Protein AF-A0A1J4TVJ4-F1 (afdb_monomer_lite)

Foldseek 3Di:
DVVVVVVVVVVVVVVVVVVVVVVPDPPDDQLLVVLCVVQVVLVQEAQVCSPSDDPDDDPVGDHLLAVLAVDALVCVQCQLQQNDDDVNDGDPHHRDDDPVSSSSNSVVSNVSHPDPDDDDDDPDDPDDPPPPPDDDDDDYDDDDDD

Sequence (146 aa):
MKKVIYYIFAISIAVVTYGFQSNLLPGEEPAGKKIFLASKCMACHSVESAEIILKKKNSKIPDLSMVGTRHNADFITKWIHKEETIDGVKHMYSYKGSDEDLKVLVDWLMSLSEKKADESPKAGECSKSNVDSTLKTEVDSTINVK

Structure (mmCIF, N/CA/C/O backbone):
data_AF-A0A1J4TVJ4-F1
#
_entry.id   AF-A0A1J4TVJ4-F1
#
loop_
_atom_site.group_PDB
_atom_site.id
_atom_site.type_symbol
_atom_site.label_atom_id
_atom_site.label_alt_id
_atom_site.label_comp_id
_atom_site.label_asym_id
_atom_site.label_entity_id
_atom_site.label_seq_id
_atom_site.pdbx_PDB_ins_code
_atom_site.Cartn_x
_atom_site.Cartn_y
_atom_site.Cartn_z
_atom_site.occupancy
_atom_site.B_iso_or_equiv
_atom_site.auth_seq_id
_atom_site.auth_comp_id
_atom_site.auth_asym_id
_atom_site.auth_atom_id
_atom_site.pdbx_PDB_model_num
ATOM 1 N N . MET A 1 1 ? 49.439 1.188 -40.296 1.00 62.19 1 MET A N 1
ATOM 2 C CA . MET A 1 1 ? 49.275 0.710 -38.901 1.00 62.19 1 MET A CA 1
ATOM 3 C C . MET A 1 1 ? 48.499 1.687 -38.015 1.00 62.19 1 MET A C 1
ATOM 5 O O . MET A 1 1 ? 47.505 1.272 -37.443 1.00 62.19 1 MET A O 1
ATOM 9 N N . LYS A 1 2 ? 48.844 2.985 -37.962 1.00 67.56 2 LYS A N 1
ATOM 10 C CA . LYS A 1 2 ? 48.139 3.983 -37.118 1.00 67.56 2 LYS A CA 1
ATOM 11 C C . LYS A 1 2 ? 46.629 4.119 -37.398 1.00 67.56 2 LYS A C 1
ATOM 13 O O . LYS A 1 2 ? 45.845 4.206 -36.466 1.00 67.56 2 LYS A O 1
ATOM 18 N N . LYS A 1 3 ? 46.215 4.058 -38.672 1.00 66.38 3 LYS A N 1
ATOM 19 C CA . LYS A 1 3 ? 44.792 4.103 -39.064 1.00 66.38 3 LYS A CA 1
ATOM 20 C C . LYS A 1 3 ? 44.022 2.842 -38.648 1.00 66.38 3 LYS A C 1
ATOM 22 O O . LYS A 1 3 ? 42.896 2.944 -38.199 1.00 66.38 3 LYS A O 1
ATOM 27 N N . VAL A 1 4 ? 44.653 1.667 -38.721 1.00 79.38 4 VAL A N 1
ATOM 28 C CA . VAL A 1 4 ? 44.041 0.387 -38.312 1.00 79.38 4 VAL A CA 1
ATOM 29 C C . VAL A 1 4 ? 43.847 0.335 -36.796 1.00 79.38 4 VAL A C 1
ATOM 31 O O . VAL A 1 4 ? 42.781 -0.047 -36.334 1.00 79.38 4 VAL A O 1
ATOM 34 N N . ILE A 1 5 ? 44.832 0.814 -36.030 1.00 79.56 5 ILE A N 1
ATOM 35 C CA . ILE A 1 5 ? 44.717 0.959 -34.571 1.00 79.56 5 ILE A CA 1
ATOM 36 C C . ILE A 1 5 ? 43.592 1.943 -34.215 1.00 79.56 5 ILE A C 1
ATOM 38 O O . ILE A 1 5 ? 42.798 1.661 -33.323 1.00 79.56 5 ILE A O 1
ATOM 42 N N . TYR A 1 6 ? 43.468 3.052 -34.955 1.00 87.00 6 TYR A N 1
ATOM 43 C CA . TYR A 1 6 ? 42.369 4.005 -34.784 1.00 87.00 6 TYR A CA 1
ATOM 44 C C . TYR A 1 6 ? 40.992 3.370 -35.040 1.00 87.00 6 TYR A C 1
ATOM 46 O O . TYR A 1 6 ? 40.077 3.575 -34.248 1.00 87.00 6 TYR A O 1
ATOM 54 N N . TYR A 1 7 ? 40.846 2.546 -36.085 1.00 86.88 7 TYR A N 1
ATOM 55 C CA . TYR A 1 7 ? 39.584 1.852 -36.366 1.00 86.88 7 TYR A CA 1
ATOM 56 C C . TYR A 1 7 ? 39.235 0.798 -35.309 1.00 86.88 7 TYR A C 1
ATOM 58 O O . TYR A 1 7 ? 38.080 0.723 -34.901 1.00 86.88 7 TYR A O 1
ATOM 66 N N . ILE A 1 8 ? 40.212 0.031 -34.814 1.00 82.75 8 ILE A N 1
ATOM 67 C CA . ILE A 1 8 ? 39.984 -0.948 -33.736 1.00 82.75 8 ILE A CA 1
ATOM 68 C C . ILE A 1 8 ? 39.535 -0.232 -32.457 1.00 82.75 8 ILE A C 1
ATOM 70 O O . ILE A 1 8 ? 38.572 -0.657 -31.821 1.00 82.75 8 ILE A O 1
ATOM 74 N N . PHE A 1 9 ? 40.170 0.895 -32.124 1.00 81.56 9 PHE A N 1
ATOM 75 C CA . PHE A 1 9 ? 39.798 1.694 -30.959 1.00 81.56 9 PHE A CA 1
ATOM 76 C C . PHE A 1 9 ? 38.391 2.302 -31.103 1.00 81.56 9 PHE A C 1
ATOM 78 O O . PHE A 1 9 ? 37.579 2.216 -30.182 1.00 81.56 9 PHE A O 1
ATOM 85 N N . ALA A 1 10 ? 38.050 2.827 -32.283 1.00 79.62 10 ALA A N 1
ATOM 86 C CA . ALA A 1 10 ? 36.719 3.367 -32.568 1.00 79.62 10 ALA A CA 1
ATOM 87 C C . ALA A 1 10 ? 35.613 2.297 -32.485 1.00 79.62 10 ALA A C 1
ATOM 89 O O . ALA A 1 10 ? 34.550 2.556 -31.921 1.00 79.62 10 ALA A O 1
ATOM 90 N N . ILE A 1 11 ? 35.872 1.083 -32.982 1.00 83.00 11 ILE A N 1
ATOM 91 C CA . ILE A 1 11 ? 34.927 -0.041 -32.901 1.00 83.00 11 ILE A CA 1
ATOM 92 C C . ILE A 1 11 ? 34.768 -0.505 -31.451 1.00 83.00 11 ILE A C 1
ATOM 94 O O . ILE A 1 11 ? 33.643 -0.729 -31.011 1.00 83.00 11 ILE A O 1
ATOM 98 N N . SER A 1 12 ? 35.854 -0.583 -30.674 1.00 79.12 12 SER A N 1
ATOM 99 C CA . SER A 1 12 ? 35.754 -0.928 -29.251 1.00 79.12 12 SER A CA 1
ATOM 100 C C . SER A 1 12 ? 34.956 0.102 -28.452 1.00 79.12 12 SER A C 1
ATOM 102 O O . SER A 1 12 ? 34.134 -0.286 -27.628 1.00 79.12 12 SER A O 1
ATOM 104 N N . ILE A 1 13 ? 35.117 1.399 -28.737 1.00 81.12 13 ILE A N 1
ATOM 105 C CA . ILE A 1 13 ? 34.320 2.454 -28.097 1.00 81.12 13 ILE A CA 1
ATOM 106 C C . ILE A 1 13 ? 32.845 2.296 -28.457 1.00 81.12 13 ILE A C 1
ATOM 108 O O . ILE A 1 13 ? 32.009 2.357 -27.564 1.00 81.12 13 ILE A O 1
ATOM 112 N N . ALA A 1 14 ? 32.523 2.043 -29.728 1.00 76.75 14 ALA A N 1
ATOM 113 C CA . ALA A 1 14 ? 31.145 1.820 -30.150 1.00 76.75 14 ALA A CA 1
ATOM 114 C C . ALA A 1 14 ? 30.525 0.605 -29.438 1.00 76.75 14 ALA A C 1
ATOM 116 O O . ALA A 1 14 ? 29.436 0.703 -28.886 1.00 76.75 14 ALA A O 1
ATOM 117 N N . VAL A 1 15 ? 31.222 -0.531 -29.373 1.00 77.31 15 VAL A N 1
ATOM 118 C CA . VAL A 1 15 ? 30.708 -1.731 -28.688 1.00 77.31 15 VAL A CA 1
ATOM 119 C C . VAL A 1 15 ? 30.503 -1.481 -27.189 1.00 77.31 15 VAL A C 1
ATOM 121 O O . VAL A 1 15 ? 29.496 -1.915 -26.634 1.00 77.31 15 VAL A O 1
ATOM 124 N N . VAL A 1 16 ? 31.402 -0.735 -26.539 1.00 75.31 16 VAL A N 1
ATOM 125 C CA . VAL A 1 16 ? 31.261 -0.364 -25.122 1.00 75.31 16 VAL A CA 1
ATOM 126 C C . VAL A 1 16 ? 30.084 0.594 -24.906 1.00 75.31 16 VAL A C 1
ATOM 128 O O . VAL A 1 16 ? 29.317 0.396 -23.966 1.00 75.31 16 VAL A O 1
ATOM 131 N N . THR A 1 17 ? 29.878 1.594 -25.769 1.00 65.38 17 THR A N 1
ATOM 132 C CA . THR A 1 17 ? 28.753 2.535 -25.626 1.00 65.38 17 THR A CA 1
ATOM 133 C C . THR A 1 17 ? 27.400 1.890 -25.929 1.00 65.38 17 THR A C 1
ATOM 135 O O . THR A 1 17 ? 26.430 2.198 -25.237 1.00 65.38 17 THR A O 1
ATOM 138 N N . TYR A 1 18 ? 27.325 0.970 -26.897 1.00 67.88 18 TYR A N 1
ATOM 139 C CA . TYR A 1 18 ? 26.105 0.209 -27.192 1.00 67.88 18 TYR A CA 1
ATOM 140 C C . TYR A 1 18 ? 25.801 -0.850 -26.119 1.00 67.88 18 TYR A C 1
ATOM 142 O O . TYR A 1 18 ? 24.649 -0.992 -25.717 1.00 67.88 18 TYR A O 1
ATOM 150 N N . GLY A 1 19 ? 26.812 -1.549 -25.589 1.00 61.47 19 GLY A N 1
ATOM 151 C CA . GLY A 1 19 ? 26.633 -2.531 -24.508 1.00 61.47 19 GLY A CA 1
ATOM 152 C C . GLY A 1 19 ? 26.270 -1.919 -23.147 1.00 61.47 1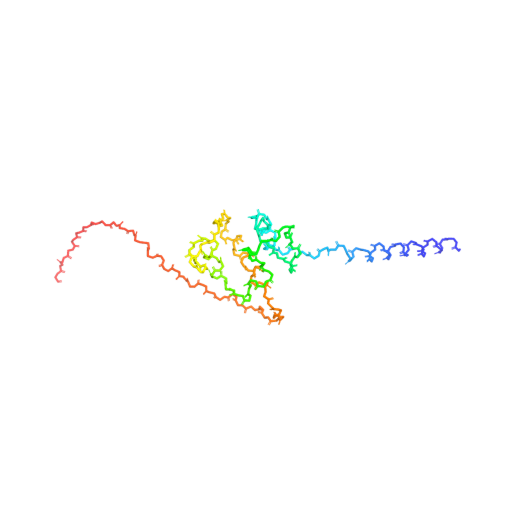9 GLY A C 1
ATOM 153 O O . GLY A 1 19 ? 25.713 -2.596 -22.284 1.00 61.47 19 GLY A O 1
ATOM 154 N N . PHE A 1 20 ? 26.549 -0.628 -22.943 1.00 63.62 20 PHE A N 1
ATOM 155 C CA . PHE A 1 20 ? 26.217 0.082 -21.705 1.00 63.62 20 PHE A CA 1
ATOM 156 C C . PHE A 1 20 ? 24.741 0.521 -21.631 1.00 63.62 20 PHE A C 1
ATOM 158 O O . PHE A 1 20 ? 24.195 0.662 -20.539 1.00 63.62 20 PHE A O 1
ATOM 165 N N . GLN A 1 21 ? 24.059 0.687 -22.769 1.00 59.00 21 GLN A N 1
ATOM 166 C CA . GLN A 1 21 ? 22.670 1.173 -22.807 1.00 59.00 21 GLN A CA 1
ATOM 167 C C . GLN A 1 21 ? 21.652 0.142 -22.298 1.00 59.00 21 GLN A C 1
ATOM 169 O O . GLN A 1 21 ? 20.644 0.519 -21.706 1.00 59.00 21 GLN A O 1
ATOM 174 N N . SER A 1 22 ? 21.920 -1.159 -22.451 1.00 58.53 22 SER A N 1
ATOM 175 C CA . SER A 1 22 ? 20.985 -2.226 -22.061 1.00 58.53 22 SER A CA 1
ATOM 176 C C . SER A 1 22 ? 20.901 -2.489 -20.552 1.00 58.53 22 SER A C 1
ATOM 178 O O . SER A 1 22 ? 20.080 -3.295 -20.129 1.00 58.53 22 SER A O 1
ATOM 180 N N . ASN A 1 23 ? 21.728 -1.828 -19.734 1.00 57.12 23 ASN A N 1
ATOM 181 C CA . ASN A 1 23 ? 21.747 -1.992 -18.274 1.00 57.12 23 ASN A CA 1
ATOM 182 C C . ASN A 1 23 ? 21.127 -0.800 -17.518 1.00 57.12 23 ASN A C 1
ATOM 184 O O . ASN A 1 23 ? 21.137 -0.787 -16.290 1.00 57.12 23 ASN A O 1
ATOM 188 N N . LEU A 1 24 ? 20.600 0.205 -18.231 1.00 58.19 24 LEU A N 1
A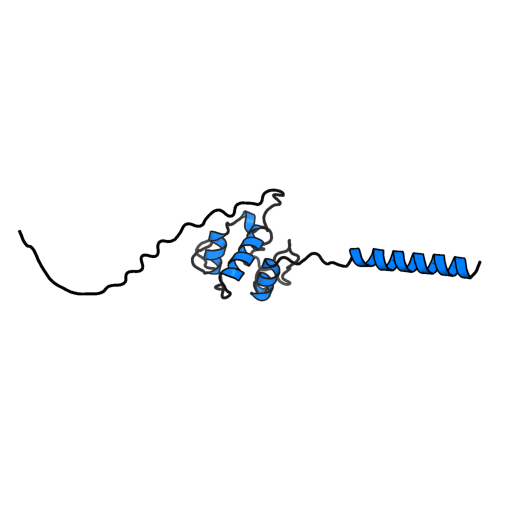TOM 189 C CA . LEU A 1 24 ? 20.137 1.472 -17.651 1.00 58.19 24 LEU A CA 1
ATOM 190 C C . LEU A 1 24 ? 18.610 1.635 -17.603 1.00 58.19 24 LEU A C 1
ATOM 192 O O . LEU A 1 24 ? 18.122 2.756 -17.474 1.00 58.19 24 LEU A O 1
ATOM 196 N N . LEU A 1 25 ? 17.847 0.547 -17.709 1.00 57.59 25 LEU A N 1
ATOM 197 C CA . LEU A 1 25 ? 16.410 0.587 -17.451 1.00 57.59 25 LEU A CA 1
ATOM 198 C C . LEU A 1 25 ? 16.170 0.077 -16.026 1.00 57.59 25 LEU A C 1
ATOM 200 O O . LEU A 1 25 ? 16.115 -1.140 -15.832 1.00 57.59 25 LEU A O 1
ATOM 204 N N . PRO A 1 26 ? 16.071 0.962 -15.010 1.00 59.91 26 PRO A N 1
ATOM 205 C CA . PRO A 1 26 ? 15.495 0.549 -13.739 1.00 59.91 26 PRO A CA 1
ATOM 206 C C . PRO A 1 26 ? 14.125 -0.056 -14.052 1.00 59.91 26 PRO A C 1
ATOM 208 O O . PRO A 1 26 ? 13.333 0.560 -14.766 1.00 59.91 26 PRO A O 1
ATOM 211 N N . GLY A 1 27 ? 13.886 -1.289 -13.596 1.00 64.56 27 GLY A N 1
ATOM 212 C CA . GLY A 1 27 ? 12.603 -1.957 -13.801 1.00 64.56 27 GLY A CA 1
ATOM 213 C C . GLY A 1 27 ? 11.471 -1.018 -13.392 1.00 64.56 27 GLY A C 1
ATOM 214 O O . GLY A 1 27 ? 11.581 -0.343 -12.366 1.00 64.56 27 GLY A O 1
ATOM 215 N N . GLU A 1 28 ? 10.430 -0.912 -14.221 1.00 72.56 28 GLU A N 1
ATOM 216 C CA . GLU A 1 28 ? 9.329 0.004 -13.936 1.00 72.56 28 GLU A CA 1
ATOM 217 C C . GLU A 1 28 ? 8.765 -0.262 -12.538 1.00 72.56 28 GLU A C 1
ATOM 219 O O . GLU A 1 28 ? 8.341 -1.371 -12.212 1.00 72.56 28 GLU A O 1
ATOM 224 N N . GLU A 1 29 ? 8.770 0.772 -11.695 1.00 83.44 29 GLU A N 1
ATOM 225 C CA . GLU A 1 29 ? 8.199 0.674 -10.360 1.00 83.44 29 GLU A CA 1
ATOM 226 C C . GLU A 1 29 ? 6.679 0.425 -10.463 1.00 83.44 29 GLU A C 1
ATOM 228 O O . GLU A 1 29 ? 6.002 1.182 -11.176 1.00 83.44 29 GLU A O 1
ATOM 233 N N . PRO A 1 30 ? 6.122 -0.575 -9.744 1.00 90.88 30 PRO A N 1
ATOM 234 C CA . PRO A 1 30 ? 4.704 -0.913 -9.818 1.00 90.88 30 PRO A CA 1
ATOM 235 C C . PRO A 1 30 ? 3.804 0.301 -9.575 1.00 90.88 30 PRO A C 1
ATOM 237 O O . PRO A 1 30 ? 3.994 1.040 -8.608 1.00 90.88 30 PRO A O 1
ATOM 240 N N . ALA A 1 31 ? 2.781 0.491 -10.411 1.00 93.19 31 ALA A N 1
ATOM 241 C CA . ALA A 1 31 ? 1.866 1.630 -10.296 1.00 93.19 31 ALA A CA 1
ATOM 242 C C . ALA A 1 31 ? 1.217 1.731 -8.900 1.00 93.19 31 ALA A C 1
ATOM 244 O O . ALA A 1 31 ? 1.173 2.813 -8.316 1.00 93.19 31 ALA A O 1
ATOM 245 N N . GLY A 1 32 ? 0.810 0.602 -8.311 1.00 94.06 32 GLY A N 1
ATOM 246 C CA . GLY A 1 32 ? 0.237 0.586 -6.962 1.00 94.06 32 GLY A CA 1
ATOM 247 C C . GLY A 1 32 ? 1.224 1.001 -5.865 1.00 94.06 32 GLY A C 1
ATOM 248 O O . GLY A 1 32 ? 0.817 1.663 -4.910 1.00 94.06 32 GLY A O 1
ATOM 249 N N . LYS A 1 33 ? 2.530 0.734 -6.033 1.00 94.69 33 LYS A N 1
ATOM 250 C CA . LYS A 1 33 ? 3.571 1.237 -5.120 1.00 94.69 33 LYS A CA 1
ATOM 251 C C . LYS A 1 33 ? 3.632 2.765 -5.156 1.00 94.69 33 LYS A C 1
ATOM 253 O O . LYS A 1 33 ? 3.651 3.405 -4.106 1.00 94.69 33 LYS A O 1
ATOM 258 N N . LYS A 1 34 ? 3.566 3.367 -6.348 1.00 94.81 34 LYS A N 1
ATOM 259 C CA . LYS A 1 34 ? 3.536 4.832 -6.505 1.00 94.81 34 LYS A CA 1
ATOM 260 C C . LYS A 1 34 ? 2.319 5.444 -5.807 1.00 94.81 34 LYS A C 1
ATOM 262 O O . LYS A 1 34 ? 2.463 6.424 -5.077 1.00 94.81 34 LYS A O 1
ATOM 267 N N . ILE A 1 35 ? 1.141 4.833 -5.960 1.00 96.00 35 ILE A N 1
ATOM 268 C CA . ILE A 1 35 ? -0.098 5.281 -5.303 1.00 96.00 35 ILE A CA 1
ATOM 269 C C . ILE A 1 35 ? 0.003 5.144 -3.780 1.00 96.00 35 ILE A C 1
ATOM 271 O O . ILE A 1 35 ? -0.416 6.053 -3.062 1.00 96.00 35 ILE A O 1
ATOM 275 N N . PHE A 1 36 ? 0.603 4.066 -3.267 1.00 95.44 36 PHE A N 1
ATOM 276 C CA . PHE A 1 36 ? 0.836 3.868 -1.832 1.00 95.44 36 PHE A CA 1
ATOM 277 C C . PHE A 1 36 ? 1.682 4.998 -1.224 1.00 95.44 36 PHE A C 1
ATOM 279 O O . PHE A 1 36 ? 1.373 5.517 -0.145 1.00 95.44 36 PHE A O 1
ATOM 286 N N . LEU A 1 37 ? 2.738 5.410 -1.932 1.00 93.88 37 LEU A N 1
ATOM 287 C CA . LEU A 1 37 ? 3.605 6.517 -1.526 1.00 93.88 37 LEU A CA 1
ATOM 288 C C . LEU A 1 37 ? 2.874 7.865 -1.623 1.00 93.88 37 LEU A C 1
ATOM 290 O O . LEU A 1 37 ? 2.880 8.636 -0.660 1.00 93.88 37 LEU A O 1
ATOM 294 N N . ALA A 1 38 ? 2.185 8.124 -2.738 1.00 94.56 38 ALA A N 1
ATOM 295 C CA . ALA A 1 38 ? 1.423 9.356 -2.961 1.00 94.56 38 ALA A CA 1
ATOM 296 C C . ALA A 1 38 ? 0.279 9.534 -1.946 1.00 94.56 38 ALA A C 1
ATOM 298 O O . ALA A 1 38 ? 0.060 10.631 -1.428 1.00 94.56 38 ALA A O 1
ATOM 299 N N . SER A 1 39 ? -0.385 8.435 -1.583 1.00 94.00 39 SER A N 1
ATOM 300 C CA . SER A 1 39 ? -1.463 8.384 -0.585 1.00 94.00 39 SER A CA 1
ATOM 301 C C . SER A 1 39 ? -0.952 8.429 0.860 1.00 94.00 39 SER A C 1
ATOM 303 O O . SER A 1 39 ? -1.744 8.352 1.799 1.00 94.00 39 SER A O 1
ATOM 305 N N . LYS A 1 40 ? 0.368 8.567 1.064 1.00 93.06 40 LYS A N 1
ATOM 306 C CA . LYS A 1 40 ? 1.035 8.649 2.374 1.00 93.06 40 LYS A CA 1
ATOM 307 C C . LYS A 1 40 ? 0.804 7.426 3.267 1.00 93.06 40 LYS A C 1
ATOM 309 O O . LYS A 1 40 ? 0.942 7.523 4.487 1.00 93.06 40 LYS A O 1
ATOM 314 N N . CYS A 1 41 ? 0.528 6.258 2.692 1.00 93.44 41 CYS A N 1
ATOM 315 C CA . CYS A 1 41 ? 0.357 5.017 3.452 1.00 93.44 41 CYS A CA 1
ATOM 316 C C . CYS A 1 41 ? 1.643 4.648 4.222 1.00 93.44 41 CYS A C 1
ATOM 318 O O . CYS A 1 41 ? 1.580 4.167 5.357 1.00 93.44 41 CYS A O 1
ATOM 320 N N . MET A 1 42 ? 2.809 4.999 3.660 1.00 92.56 42 MET A N 1
ATOM 321 C CA . MET A 1 42 ? 4.128 4.837 4.292 1.00 92.56 42 MET A CA 1
ATOM 322 C C . MET A 1 42 ? 4.329 5.655 5.579 1.00 92.56 42 MET A C 1
ATOM 324 O O . MET A 1 42 ? 5.320 5.465 6.279 1.00 92.56 42 MET A O 1
ATOM 328 N N . ALA A 1 43 ? 3.430 6.592 5.903 1.00 90.69 43 ALA A N 1
ATOM 329 C CA . ALA A 1 43 ? 3.507 7.339 7.158 1.00 90.69 43 ALA A CA 1
ATOM 330 C C . ALA A 1 43 ? 3.233 6.445 8.380 1.00 90.69 43 ALA A C 1
ATOM 332 O O . ALA A 1 43 ? 3.621 6.786 9.497 1.00 90.69 43 ALA A O 1
ATOM 333 N N . CYS A 1 44 ? 2.549 5.318 8.173 1.00 92.56 44 CYS A N 1
ATOM 334 C CA . CYS A 1 44 ? 2.176 4.379 9.226 1.00 92.56 44 CYS A CA 1
ATOM 335 C C . CYS A 1 44 ? 2.602 2.943 8.899 1.00 92.56 44 CYS A C 1
ATOM 337 O O . CYS A 1 44 ? 3.071 2.250 9.796 1.00 92.56 44 CYS A O 1
ATOM 339 N N . HIS A 1 45 ? 2.487 2.501 7.645 1.00 93.56 45 HIS A N 1
ATOM 340 C CA . HIS A 1 45 ? 2.746 1.113 7.257 1.00 93.56 45 HIS A CA 1
ATOM 341 C C . HIS A 1 45 ? 4.079 0.934 6.538 1.00 93.56 45 HIS A C 1
ATOM 343 O O . HIS A 1 45 ? 4.404 1.696 5.628 1.00 93.56 45 HIS A O 1
ATOM 349 N N . SER A 1 46 ? 4.818 -0.113 6.904 1.00 94.00 46 SER A N 1
ATOM 350 C CA . SER A 1 46 ? 5.961 -0.591 6.126 1.00 94.00 46 SER A CA 1
ATOM 351 C C . SER A 1 46 ? 5.521 -1.649 5.116 1.00 94.00 46 SER A C 1
ATOM 353 O O . SER A 1 46 ? 4.496 -2.315 5.284 1.00 94.00 46 SER A O 1
ATOM 355 N N . VAL A 1 47 ? 6.314 -1.766 4.057 1.00 94.00 47 VAL A N 1
ATOM 356 C CA . VAL A 1 47 ? 6.279 -2.841 3.070 1.00 94.00 47 VAL A CA 1
ATOM 357 C C . VAL A 1 47 ? 7.730 -3.230 2.812 1.00 94.00 47 VAL A C 1
ATOM 359 O O . VAL A 1 47 ? 8.338 -2.809 1.828 1.00 94.00 47 VAL A O 1
ATOM 362 N N . GLU A 1 48 ? 8.323 -3.976 3.740 1.00 91.69 48 GLU A N 1
ATOM 363 C CA . GLU A 1 48 ? 9.726 -4.408 3.655 1.00 91.69 48 GLU A CA 1
ATOM 364 C C . GLU A 1 48 ? 10.031 -5.173 2.356 1.00 91.69 48 GLU A C 1
ATOM 366 O O . GLU A 1 48 ? 11.065 -4.927 1.740 1.00 91.69 48 GLU A O 1
ATOM 371 N N . SER A 1 49 ? 9.098 -6.004 1.873 1.00 89.56 49 SER A N 1
ATOM 372 C CA . SER A 1 49 ? 9.212 -6.702 0.573 1.00 89.56 49 SER A CA 1
ATOM 373 C C . SER A 1 49 ? 9.329 -5.771 -0.641 1.00 89.56 49 SER A C 1
ATOM 375 O O . SER A 1 49 ? 9.845 -6.180 -1.677 1.00 89.56 49 SER A O 1
ATOM 377 N N . ALA A 1 50 ? 8.867 -4.526 -0.516 1.00 90.06 50 ALA A N 1
ATOM 378 C CA . ALA A 1 50 ? 8.950 -3.493 -1.544 1.00 90.06 50 ALA A CA 1
ATOM 379 C C . ALA A 1 50 ? 9.931 -2.371 -1.163 1.00 90.06 50 ALA A C 1
ATOM 381 O O . ALA A 1 50 ? 9.865 -1.280 -1.741 1.00 90.06 50 ALA A O 1
ATOM 382 N N . GLU A 1 51 ? 10.808 -2.630 -0.188 1.00 90.00 51 GLU A N 1
ATOM 383 C CA . GLU A 1 51 ? 11.836 -1.713 0.322 1.00 90.00 51 GLU A CA 1
ATOM 384 C C . GLU A 1 51 ? 11.273 -0.429 0.965 1.00 90.00 51 GLU A C 1
ATOM 386 O O . GLU A 1 51 ? 11.963 0.582 1.095 1.00 90.00 51 GLU A O 1
ATOM 391 N N . ILE A 1 52 ? 10.013 -0.454 1.412 1.00 90.19 52 ILE A N 1
ATOM 392 C CA . ILE A 1 52 ? 9.383 0.654 2.139 1.00 90.19 52 ILE A CA 1
ATOM 393 C C . ILE A 1 52 ? 9.511 0.384 3.636 1.00 90.19 52 ILE A C 1
ATOM 395 O O . ILE A 1 52 ? 8.735 -0.374 4.215 1.00 90.19 52 ILE A O 1
ATOM 399 N N . ILE A 1 53 ? 10.482 1.022 4.287 1.00 89.00 53 ILE A N 1
ATOM 400 C CA . ILE A 1 53 ? 10.786 0.781 5.703 1.00 89.00 53 ILE A CA 1
ATOM 401 C C . ILE A 1 53 ? 10.471 2.021 6.541 1.00 89.00 53 ILE A C 1
ATOM 403 O O . ILE A 1 53 ? 10.945 3.124 6.261 1.00 89.00 53 ILE A O 1
ATOM 407 N N . LEU A 1 54 ? 9.712 1.840 7.626 1.00 86.50 54 LEU A N 1
ATOM 408 C CA . LEU A 1 54 ? 9.534 2.884 8.634 1.00 86.50 54 LEU A CA 1
ATOM 409 C C . LEU A 1 54 ? 10.754 2.962 9.550 1.00 86.50 54 LEU A C 1
ATOM 411 O O . LEU A 1 54 ? 11.170 1.968 10.141 1.00 86.50 54 LEU A O 1
ATOM 415 N N . LYS A 1 55 ? 11.252 4.184 9.773 1.00 78.19 55 LYS A N 1
ATOM 416 C CA . LYS A 1 55 ? 12.338 4.449 10.737 1.00 78.19 55 LYS A CA 1
ATOM 417 C C . LYS A 1 55 ? 11.968 4.061 12.171 1.00 78.19 55 LYS A C 1
ATOM 419 O O . LYS A 1 55 ? 12.837 3.687 12.949 1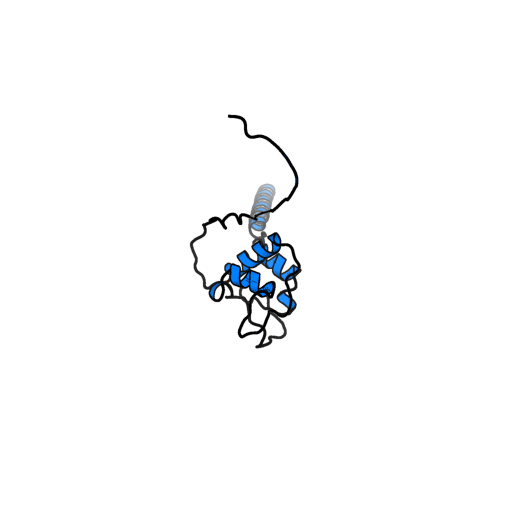.00 78.19 55 LYS A O 1
ATOM 424 N N . LYS A 1 56 ? 10.685 4.171 12.530 1.00 79.31 56 LYS A N 1
ATOM 425 C CA . LYS A 1 56 ? 10.163 3.806 13.849 1.00 79.31 56 LYS A CA 1
ATOM 426 C C . LYS A 1 56 ? 9.039 2.794 13.679 1.00 79.31 56 LYS A C 1
ATOM 428 O O . LYS A 1 56 ? 7.919 3.165 13.340 1.00 79.31 56 LYS A O 1
ATOM 433 N N . LYS A 1 57 ? 9.351 1.523 13.925 1.00 74.75 57 LYS A N 1
ATOM 434 C CA . LYS A 1 57 ? 8.351 0.454 13.960 1.00 74.75 57 LYS A CA 1
ATOM 435 C C . LYS A 1 57 ? 7.430 0.654 15.163 1.00 74.75 57 LYS A C 1
ATOM 437 O O . LYS A 1 57 ? 7.881 1.019 16.250 1.00 74.75 57 LYS A O 1
ATOM 442 N N . ASN A 1 58 ? 6.139 0.424 14.965 1.00 78.12 58 ASN A N 1
ATOM 443 C CA . ASN A 1 58 ? 5.141 0.422 16.024 1.00 78.12 58 ASN A CA 1
ATOM 444 C C . ASN A 1 58 ? 4.441 -0.932 15.992 1.00 78.12 58 ASN A C 1
ATOM 446 O O . ASN A 1 58 ? 3.832 -1.259 14.983 1.00 78.12 58 ASN A O 1
ATOM 450 N N . SER A 1 59 ? 4.489 -1.696 17.085 1.00 79.44 59 SER A N 1
ATOM 451 C CA . SER A 1 59 ? 3.880 -3.032 17.144 1.00 79.44 59 SER A CA 1
ATOM 452 C C . SER A 1 59 ? 2.367 -3.034 16.892 1.00 79.44 59 SER A C 1
ATOM 454 O O . SER A 1 59 ? 1.816 -4.077 16.564 1.00 79.44 59 SER A O 1
ATOM 456 N N . LYS A 1 60 ? 1.687 -1.885 17.033 1.00 83.12 60 LYS A N 1
ATOM 457 C CA . LYS A 1 60 ? 0.261 -1.741 16.698 1.00 83.12 60 LYS A CA 1
ATOM 458 C C . LYS A 1 60 ? -0.009 -1.514 15.209 1.00 83.12 60 LYS A C 1
ATOM 460 O O . LYS A 1 60 ? -1.161 -1.620 14.804 1.00 83.12 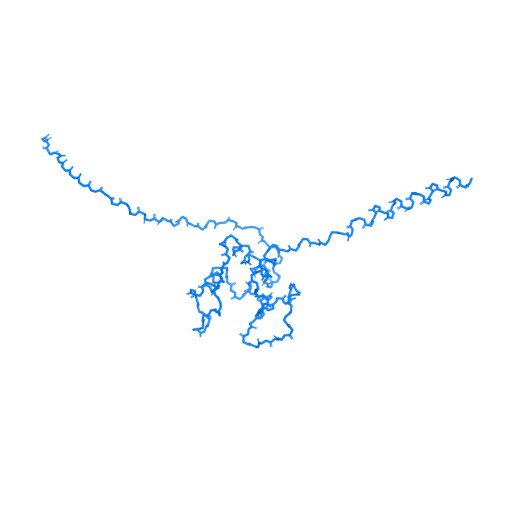60 LYS A O 1
ATOM 465 N N . ILE A 1 61 ? 1.003 -1.158 14.415 1.00 86.88 61 ILE A N 1
ATOM 466 C CA . ILE A 1 61 ? 0.843 -0.903 12.983 1.00 86.88 61 ILE A CA 1
ATOM 467 C C . ILE A 1 61 ? 1.511 -2.046 12.210 1.00 86.88 61 ILE A C 1
ATOM 469 O O . ILE A 1 61 ? 2.735 -2.172 12.258 1.00 86.88 61 ILE A O 1
ATOM 473 N N . PRO A 1 62 ? 0.734 -2.902 11.528 1.00 89.31 62 PRO A N 1
ATOM 474 C CA . PRO A 1 62 ? 1.277 -4.084 10.876 1.00 89.31 62 PRO A CA 1
ATOM 475 C C . PRO A 1 62 ? 2.084 -3.734 9.621 1.00 89.31 62 PRO A C 1
ATOM 477 O O . PRO A 1 62 ? 1.757 -2.793 8.891 1.00 89.31 62 PRO A O 1
ATOM 480 N N . ASP A 1 63 ? 3.095 -4.556 9.342 1.00 92.12 63 ASP A N 1
ATOM 481 C CA . ASP A 1 63 ? 3.795 -4.576 8.058 1.00 92.12 63 ASP A CA 1
ATOM 482 C C . ASP A 1 63 ? 2.928 -5.250 6.982 1.00 92.12 63 ASP A C 1
ATOM 484 O O . ASP A 1 63 ? 2.304 -6.290 7.225 1.00 92.12 63 ASP A O 1
ATOM 488 N N . LEU A 1 64 ? 2.881 -4.662 5.788 1.00 94.12 64 LEU A N 1
ATOM 489 C CA . LEU A 1 64 ? 1.993 -5.095 4.706 1.00 94.12 64 LEU A CA 1
ATOM 490 C C . LEU A 1 64 ? 2.681 -5.978 3.657 1.00 94.12 64 LEU A C 1
ATOM 492 O O . LEU A 1 64 ? 2.043 -6.323 2.668 1.00 94.12 64 LEU A O 1
ATOM 496 N N . SER A 1 65 ? 3.922 -6.424 3.875 1.00 92.38 65 SER A N 1
ATOM 497 C CA . SER A 1 65 ? 4.668 -7.253 2.906 1.00 92.38 65 SER A CA 1
ATOM 498 C C . SER A 1 65 ? 4.007 -8.583 2.545 1.00 92.38 65 SER A C 1
ATOM 500 O O . SER A 1 65 ? 4.409 -9.219 1.580 1.00 92.38 65 SER A O 1
ATOM 502 N N . MET A 1 66 ? 3.039 -9.028 3.345 1.00 91.12 66 MET A N 1
ATOM 503 C CA . MET A 1 66 ? 2.311 -10.286 3.153 1.00 91.12 66 MET A CA 1
ATOM 504 C C . MET A 1 66 ? 0.798 -10.084 3.309 1.00 91.12 66 MET A C 1
ATOM 506 O O . MET A 1 66 ? 0.081 -10.988 3.746 1.00 91.12 66 MET A O 1
ATOM 510 N N . VAL A 1 67 ? 0.301 -8.867 3.063 1.00 93.44 67 VAL A N 1
ATOM 511 C CA . VAL A 1 67 ? -1.115 -8.545 3.290 1.00 93.44 67 VAL A CA 1
ATOM 512 C C . VAL A 1 67 ? -2.037 -9.363 2.384 1.00 93.44 67 VAL A C 1
ATOM 514 O O . VAL A 1 67 ? -3.082 -9.804 2.861 1.00 93.44 67 VAL A O 1
ATOM 517 N N . GLY A 1 68 ? -1.611 -9.666 1.153 1.00 91.56 68 GLY A N 1
ATOM 518 C CA . GLY A 1 68 ? -2.368 -10.489 0.207 1.00 91.56 68 GLY A CA 1
ATOM 519 C C . GLY A 1 68 ? -2.536 -11.950 0.642 1.00 91.56 68 GLY A C 1
ATOM 520 O O . GLY A 1 68 ? -3.458 -12.619 0.191 1.00 91.56 68 GLY A O 1
ATOM 521 N N . THR A 1 69 ? -1.697 -12.451 1.559 1.00 91.06 69 THR A N 1
ATOM 522 C CA . THR A 1 69 ? -1.882 -13.786 2.164 1.00 91.06 69 THR A CA 1
ATOM 523 C C . THR A 1 69 ? -2.924 -13.771 3.286 1.00 91.06 69 THR A C 1
ATOM 525 O O . THR A 1 69 ? -3.543 -14.791 3.573 1.00 91.06 69 THR A O 1
ATOM 528 N N . ARG A 1 70 ? -3.093 -12.631 3.970 1.00 90.19 70 ARG A N 1
ATOM 529 C CA . ARG A 1 70 ? -3.905 -12.524 5.197 1.00 90.19 70 ARG A CA 1
ATOM 530 C C . ARG A 1 70 ? -5.322 -12.031 4.940 1.00 90.19 70 ARG A C 1
ATOM 532 O O . ARG A 1 70 ? -6.227 -12.358 5.702 1.00 90.19 70 ARG A O 1
ATOM 539 N N . HIS A 1 71 ? -5.506 -11.234 3.894 1.00 93.44 71 HIS A N 1
ATOM 540 C CA . HIS A 1 71 ? -6.775 -10.609 3.553 1.00 93.44 71 HIS A CA 1
ATOM 541 C C . HIS A 1 71 ? -7.012 -10.657 2.042 1.00 93.44 71 HIS A C 1
ATOM 543 O O . HIS A 1 71 ? -6.073 -10.781 1.264 1.00 93.44 71 HIS A O 1
ATOM 549 N N . ASN A 1 72 ? -8.277 -10.541 1.635 1.00 93.75 72 ASN A N 1
ATOM 550 C CA . ASN A 1 72 ? -8.666 -10.438 0.229 1.00 93.75 72 ASN A CA 1
ATOM 551 C C . ASN A 1 72 ? -8.899 -8.973 -0.190 1.00 93.75 72 ASN A C 1
ATOM 553 O O . ASN A 1 72 ? -8.991 -8.082 0.658 1.00 93.75 72 ASN A O 1
ATOM 557 N N . ALA A 1 73 ? -9.015 -8.740 -1.500 1.00 94.06 73 ALA A N 1
ATOM 558 C CA . ALA A 1 73 ? -9.173 -7.407 -2.079 1.00 94.06 73 ALA A CA 1
ATOM 559 C C . ALA A 1 73 ? -10.402 -6.662 -1.531 1.00 94.06 73 ALA A C 1
ATOM 561 O O . ALA A 1 73 ? -10.281 -5.514 -1.106 1.00 94.06 73 ALA A O 1
ATOM 562 N N . ASP A 1 74 ? -11.562 -7.323 -1.473 1.00 95.31 74 ASP A N 1
ATOM 563 C CA . ASP A 1 74 ? -12.812 -6.719 -0.994 1.00 95.31 74 ASP A CA 1
ATOM 564 C C . ASP A 1 74 ? -12.704 -6.269 0.463 1.00 95.31 74 ASP A C 1
ATOM 566 O O . ASP A 1 74 ? -13.139 -5.173 0.821 1.00 95.31 74 ASP A O 1
ATOM 570 N N . PHE A 1 75 ? -12.088 -7.100 1.306 1.00 96.06 75 PHE A N 1
ATOM 571 C CA . PHE A 1 75 ? -11.833 -6.761 2.696 1.00 96.06 75 PHE A CA 1
ATOM 572 C C . PHE A 1 75 ? -10.918 -5.544 2.805 1.00 96.06 75 PHE A C 1
ATOM 574 O O . PHE A 1 75 ? -11.239 -4.621 3.547 1.00 96.06 75 PHE A O 1
ATOM 581 N N . ILE A 1 76 ? -9.800 -5.512 2.070 1.00 94.81 76 ILE A N 1
ATOM 582 C CA . ILE A 1 76 ? -8.850 -4.390 2.118 1.00 94.81 76 ILE A CA 1
ATOM 583 C C . ILE A 1 76 ? -9.543 -3.089 1.699 1.00 94.81 76 ILE A C 1
ATOM 585 O O . ILE A 1 76 ? -9.407 -2.088 2.403 1.00 94.81 76 ILE A O 1
ATOM 589 N N . THR A 1 77 ? -10.326 -3.120 0.618 1.00 95.88 77 THR A N 1
ATOM 590 C CA . THR A 1 77 ? -11.124 -1.984 0.135 1.00 95.88 77 THR A CA 1
ATOM 591 C C . THR A 1 77 ? -12.078 -1.479 1.217 1.00 95.88 77 THR A C 1
ATOM 593 O O . THR A 1 77 ? -12.022 -0.315 1.611 1.00 95.88 77 THR A O 1
ATOM 596 N N . LYS A 1 78 ? -12.908 -2.348 1.796 1.00 96.31 78 LYS A N 1
ATOM 597 C CA . LYS A 1 78 ? -13.853 -1.930 2.845 1.00 96.31 78 LYS A CA 1
ATOM 598 C C . LYS A 1 78 ? -13.151 -1.473 4.126 1.00 96.31 78 LYS A C 1
ATOM 600 O O . LYS A 1 78 ? -13.592 -0.535 4.795 1.00 96.31 78 LYS A O 1
ATOM 605 N N . TRP A 1 79 ? -12.032 -2.103 4.470 1.00 95.38 79 TRP A N 1
ATOM 606 C CA . TRP A 1 79 ? -11.247 -1.795 5.661 1.00 95.38 79 TRP A CA 1
ATOM 607 C C . TRP A 1 79 ? -10.702 -0.366 5.634 1.00 95.38 79 TRP A C 1
ATOM 609 O O . TRP A 1 79 ? -10.918 0.397 6.579 1.00 95.38 79 TRP A O 1
ATOM 619 N N . ILE A 1 80 ? -10.068 0.042 4.534 1.00 94.44 80 ILE A N 1
ATOM 620 C CA . ILE A 1 80 ? -9.525 1.403 4.379 1.00 94.44 80 ILE A CA 1
ATOM 621 C C . ILE A 1 80 ? -10.614 2.466 4.179 1.00 94.44 80 ILE A C 1
ATOM 623 O O . ILE A 1 80 ? -10.357 3.642 4.435 1.00 94.44 80 ILE A O 1
ATOM 627 N N . HIS A 1 81 ? -11.837 2.070 3.812 1.00 94.75 81 HIS A N 1
ATOM 628 C CA . HIS A 1 81 ? -13.033 2.923 3.846 1.00 94.75 81 HIS A CA 1
ATOM 629 C C . HIS A 1 81 ? -13.743 2.949 5.210 1.00 94.75 81 HIS A C 1
ATOM 631 O O . HIS A 1 81 ? -14.689 3.711 5.403 1.00 94.75 81 HIS A O 1
ATOM 637 N N . LYS A 1 82 ? -13.235 2.209 6.207 1.00 95.06 82 LYS A N 1
ATOM 638 C CA . LYS A 1 82 ? -13.806 2.091 7.562 1.00 95.06 82 LYS A CA 1
ATOM 639 C C . LYS A 1 82 ? -15.205 1.461 7.608 1.00 95.06 82 LYS A C 1
ATOM 641 O O . LYS A 1 82 ? -15.972 1.713 8.550 1.00 95.06 82 LYS A O 1
ATOM 646 N N . GLU A 1 83 ? -15.517 0.648 6.612 1.00 94.44 83 GLU A N 1
ATOM 647 C CA . GLU A 1 83 ? -16.740 -0.152 6.533 1.00 94.44 83 GLU A CA 1
ATOM 648 C C . GLU A 1 83 ? -16.582 -1.490 7.264 1.00 94.44 83 GLU A C 1
ATOM 650 O O . GLU A 1 83 ? -17.566 -2.031 7.754 1.00 94.44 83 GLU A O 1
ATOM 655 N N . GLU A 1 84 ? -15.342 -1.962 7.428 1.00 93.88 84 GLU A N 1
ATOM 656 C CA . GLU A 1 84 ? -15.001 -3.190 8.158 1.00 93.88 84 GLU A CA 1
ATOM 657 C C . GLU A 1 84 ? -14.223 -2.923 9.454 1.00 93.88 84 GLU A C 1
ATOM 659 O O . GLU A 1 84 ? -13.741 -1.808 9.705 1.00 93.88 84 GLU A O 1
ATOM 664 N N . THR A 1 85 ? -14.104 -3.966 10.285 1.00 94.19 85 THR A N 1
ATOM 665 C CA . THR A 1 85 ? -13.345 -3.942 11.547 1.00 94.19 85 THR A CA 1
ATOM 666 C C . THR A 1 85 ? -12.342 -5.084 11.672 1.00 94.19 85 THR A C 1
ATOM 668 O O . THR A 1 85 ? -12.638 -6.206 11.276 1.00 94.19 85 THR A O 1
ATOM 671 N N . ILE A 1 86 ? -11.184 -4.814 12.279 1.00 91.38 86 ILE A N 1
ATOM 672 C CA . ILE A 1 86 ? -10.268 -5.841 12.796 1.00 91.38 86 ILE A CA 1
ATOM 673 C C . ILE A 1 86 ? -10.340 -5.754 14.318 1.00 91.38 86 ILE A C 1
ATOM 675 O O . ILE A 1 86 ? -10.063 -4.695 14.880 1.00 91.38 86 ILE A O 1
ATOM 679 N N . ASP A 1 87 ? -10.775 -6.830 14.975 1.00 90.88 87 ASP A N 1
ATOM 680 C CA . ASP A 1 87 ? -10.962 -6.895 16.433 1.00 90.88 87 ASP A CA 1
ATOM 681 C C . ASP A 1 87 ? -11.811 -5.736 17.000 1.00 90.88 87 ASP A C 1
ATOM 683 O O . ASP A 1 87 ? -11.519 -5.164 18.050 1.00 90.88 87 ASP A O 1
ATOM 687 N N . GLY A 1 88 ? -12.859 -5.337 16.268 1.00 92.38 88 GLY A N 1
ATOM 688 C CA . GLY A 1 88 ? -13.750 -4.230 16.642 1.00 92.38 88 GLY A CA 1
ATOM 689 C C . GLY A 1 88 ? -13.155 -2.828 16.458 1.00 92.38 88 GLY A C 1
ATOM 690 O O . GLY A 1 88 ? -13.827 -1.830 16.722 1.00 92.38 88 GLY A O 1
ATOM 691 N N . VAL A 1 89 ? -11.918 -2.721 15.973 1.00 91.06 89 VAL A N 1
ATOM 692 C CA . VAL A 1 89 ? -11.255 -1.452 15.661 1.00 91.06 89 VAL A CA 1
ATOM 693 C C . VAL A 1 89 ? -11.431 -1.149 14.176 1.00 91.06 89 VAL A C 1
ATOM 695 O O . VAL A 1 89 ? -11.342 -2.052 13.353 1.00 91.06 89 VAL A O 1
ATOM 698 N N . LYS A 1 90 ? -11.682 0.119 13.824 1.00 94.31 90 LYS A N 1
ATOM 699 C CA . LYS A 1 90 ? -11.716 0.620 12.436 1.00 94.31 90 LYS A CA 1
ATOM 700 C C . LYS A 1 90 ? -10.342 1.111 11.989 1.00 94.31 90 LYS A C 1
ATOM 702 O O . LYS A 1 90 ? -9.548 1.555 12.818 1.00 94.31 90 LYS A O 1
ATOM 707 N N . HIS A 1 91 ? -10.090 1.132 10.680 1.00 93.44 91 HIS A N 1
ATOM 708 C CA . HIS A 1 91 ? -8.864 1.725 10.158 1.00 93.44 91 HIS A CA 1
ATOM 709 C C . HIS A 1 91 ? -8.738 3.201 10.587 1.00 93.44 91 HIS A C 1
ATOM 711 O O . HIS A 1 91 ? -9.727 3.945 10.659 1.00 93.44 91 HIS A O 1
ATOM 717 N N . MET A 1 92 ? -7.515 3.641 10.902 1.00 90.75 92 MET A N 1
ATOM 718 C CA . MET A 1 92 ? -7.283 4.946 11.538 1.00 90.75 92 MET A CA 1
ATOM 719 C C . MET A 1 92 ? -7.673 6.112 10.622 1.00 90.75 92 MET A C 1
ATOM 721 O O . MET A 1 92 ? -8.296 7.080 11.066 1.00 90.75 92 MET A O 1
ATOM 725 N N . TYR A 1 93 ? -7.434 5.970 9.319 1.00 91.81 93 TYR A N 1
ATOM 726 C CA . TYR A 1 93 ? -7.782 6.959 8.298 1.00 91.81 93 TYR A CA 1
ATOM 727 C C . TYR A 1 93 ? -8.688 6.355 7.231 1.00 91.81 93 TYR A C 1
ATOM 729 O O . TYR A 1 93 ? -8.608 5.169 6.951 1.00 91.81 93 TYR A O 1
ATOM 737 N N . SER A 1 94 ? -9.581 7.161 6.665 1.00 93.44 94 SER A N 1
ATOM 738 C CA . SER A 1 94 ? -10.338 6.750 5.480 1.00 93.44 94 SER A CA 1
ATOM 739 C C . SER A 1 94 ? -9.491 7.050 4.253 1.00 93.44 94 SER A C 1
ATOM 741 O O . SER A 1 94 ? -8.908 8.136 4.201 1.00 93.44 94 SER A O 1
ATOM 743 N N . TYR A 1 95 ? -9.469 6.156 3.268 1.00 94.31 95 TYR A N 1
ATOM 744 C CA . TYR A 1 95 ? -8.926 6.475 1.949 1.00 94.31 95 TYR A CA 1
ATOM 745 C C . TYR A 1 95 ? -9.696 7.651 1.318 1.00 94.31 95 TYR A C 1
ATOM 747 O O . TYR A 1 95 ? -10.882 7.847 1.609 1.00 94.31 95 TYR A O 1
ATOM 755 N N . LYS A 1 96 ? -8.991 8.487 0.543 1.00 93.19 96 LYS A N 1
ATOM 756 C CA . LYS A 1 96 ? -9.502 9.741 -0.054 1.00 93.19 96 LYS A CA 1
ATOM 757 C C . LYS A 1 96 ? -9.096 9.945 -1.522 1.00 93.19 96 LYS A C 1
ATOM 759 O O . LYS A 1 96 ? -9.354 11.021 -2.050 1.00 93.19 96 LYS A O 1
ATOM 764 N N . GLY A 1 97 ? -8.422 8.976 -2.142 1.00 92.25 97 GLY A N 1
ATOM 765 C CA . GLY A 1 97 ? -8.136 9.017 -3.580 1.00 92.25 97 GLY A CA 1
ATOM 766 C C . GLY A 1 97 ? -9.334 8.544 -4.404 1.00 92.25 97 GLY A C 1
ATOM 767 O O . GLY A 1 97 ? -10.420 8.366 -3.850 1.00 92.25 97 GLY A O 1
ATOM 768 N N . SER A 1 98 ? -9.140 8.358 -5.711 1.00 96.06 98 SER A N 1
ATOM 769 C CA . SER A 1 98 ? -10.192 7.845 -6.594 1.00 96.06 98 SER A CA 1
ATOM 770 C C . SER A 1 98 ? -10.326 6.324 -6.502 1.00 96.06 98 SER A C 1
ATOM 772 O O . SER A 1 98 ? -9.400 5.631 -6.072 1.00 96.06 98 SER A O 1
ATOM 774 N N . ASP A 1 99 ? -11.472 5.796 -6.927 1.00 93.81 99 ASP A N 1
ATOM 775 C CA . ASP A 1 99 ? -11.736 4.354 -6.909 1.00 93.81 99 ASP A CA 1
ATOM 776 C C . ASP A 1 99 ? -10.830 3.597 -7.897 1.00 93.81 99 ASP A C 1
ATOM 778 O O . ASP A 1 99 ? -10.453 2.449 -7.653 1.00 93.81 99 ASP A O 1
ATOM 782 N N . GLU A 1 100 ? -10.409 4.242 -8.988 1.00 95.06 100 GLU A N 1
ATOM 783 C CA . GLU A 1 100 ? -9.455 3.676 -9.946 1.00 95.06 100 GLU A CA 1
ATOM 784 C C . GLU A 1 100 ? -8.067 3.515 -9.318 1.00 95.06 100 GLU A C 1
ATOM 786 O O . GLU A 1 100 ? -7.467 2.439 -9.408 1.00 95.06 100 GLU A O 1
ATOM 791 N N . ASP A 1 101 ? -7.579 4.554 -8.634 1.00 95.62 101 ASP A N 1
ATOM 792 C CA . ASP A 1 101 ? -6.306 4.505 -7.914 1.00 95.62 101 ASP A CA 1
ATOM 793 C C . ASP A 1 101 ? -6.363 3.477 -6.782 1.00 95.62 101 ASP A C 1
ATOM 795 O O . ASP A 1 101 ? -5.406 2.730 -6.554 1.00 95.62 101 ASP A O 1
ATOM 799 N N . LEU A 1 102 ? -7.506 3.396 -6.097 1.00 95.94 102 LEU A N 1
ATOM 800 C CA . LEU A 1 102 ? -7.743 2.402 -5.063 1.00 95.94 102 LEU A CA 1
ATOM 801 C C . LEU A 1 102 ? -7.644 0.987 -5.609 1.00 95.94 102 LEU A C 1
ATOM 803 O O . LEU A 1 102 ? -6.986 0.142 -5.003 1.00 95.94 102 LEU A O 1
ATOM 807 N N . LYS A 1 103 ? -8.255 0.727 -6.765 1.00 96.12 103 LYS A N 1
ATOM 808 C CA . LYS A 1 103 ? -8.193 -0.584 -7.399 1.00 96.12 103 LYS A CA 1
ATOM 809 C C . LYS A 1 103 ? -6.746 -0.967 -7.718 1.00 96.12 103 LYS A C 1
ATOM 811 O O . LYS A 1 103 ? -6.321 -2.064 -7.367 1.00 96.12 103 LYS A O 1
ATOM 816 N N . VAL A 1 104 ? -5.973 -0.065 -8.325 1.00 96.81 104 VAL A N 1
ATOM 817 C CA . VAL A 1 104 ? -4.556 -0.312 -8.653 1.00 96.81 104 VAL A CA 1
ATOM 818 C C . VAL A 1 104 ? -3.719 -0.528 -7.386 1.00 96.81 104 VAL A C 1
ATOM 820 O O . VAL A 1 104 ? -2.835 -1.390 -7.355 1.00 96.81 104 VAL A O 1
ATOM 823 N N . LEU A 1 105 ? -4.001 0.228 -6.324 1.00 96.06 105 LEU A N 1
ATOM 824 C CA . LEU A 1 105 ? -3.366 0.065 -5.021 1.00 96.06 105 LEU A CA 1
ATOM 825 C C . LEU A 1 105 ? -3.666 -1.312 -4.417 1.00 96.06 105 LEU A C 1
ATOM 827 O O . LEU A 1 105 ? -2.741 -2.000 -3.987 1.00 96.06 105 LEU A O 1
ATOM 831 N N . VAL A 1 106 ? -4.935 -1.719 -4.388 1.00 96.19 106 VAL A N 1
ATOM 832 C CA . VAL A 1 106 ? -5.367 -3.004 -3.825 1.00 96.19 106 VAL A CA 1
ATOM 833 C C . VAL A 1 106 ? -4.822 -4.167 -4.648 1.00 96.19 106 VAL A C 1
ATOM 835 O O . VAL A 1 106 ? -4.287 -5.099 -4.058 1.00 96.19 106 VAL A O 1
ATOM 838 N N . ASP A 1 107 ? -4.853 -4.093 -5.980 1.00 95.81 107 ASP A N 1
ATOM 839 C CA . ASP A 1 107 ? -4.254 -5.107 -6.858 1.00 95.81 107 ASP A CA 1
ATOM 840 C C . ASP A 1 107 ? -2.758 -5.301 -6.536 1.00 95.81 107 ASP A C 1
ATOM 842 O O . ASP A 1 107 ? -2.269 -6.430 -6.430 1.00 95.81 107 ASP A O 1
ATOM 846 N N . TRP A 1 108 ? -2.026 -4.206 -6.303 1.00 95.75 108 TRP A N 1
ATOM 847 C CA . TRP A 1 108 ? -0.631 -4.284 -5.875 1.00 95.75 108 TRP A CA 1
ATOM 848 C C . TRP A 1 108 ? -0.481 -4.887 -4.473 1.00 95.75 108 TRP A C 1
ATOM 850 O O . TRP A 1 108 ? 0.352 -5.770 -4.293 1.00 95.75 108 TRP A O 1
ATOM 860 N N . LEU A 1 109 ? -1.300 -4.496 -3.493 1.00 95.00 109 LEU A N 1
ATOM 861 C CA . LEU A 1 109 ? -1.279 -5.104 -2.154 1.00 95.00 109 LEU A CA 1
ATOM 862 C C . LEU A 1 109 ? -1.592 -6.608 -2.189 1.00 95.00 109 LEU A C 1
ATOM 864 O O . LEU A 1 109 ? -0.991 -7.376 -1.439 1.00 95.00 109 LEU A O 1
ATOM 868 N N . MET A 1 110 ? -2.480 -7.042 -3.084 1.00 94.50 110 MET A N 1
ATOM 869 C CA . MET A 1 110 ? -2.782 -8.458 -3.293 1.00 94.50 110 MET A CA 1
ATOM 870 C C . MET A 1 110 ? -1.601 -9.224 -3.890 1.00 94.50 110 MET A C 1
ATOM 872 O O . MET A 1 110 ? -1.417 -10.393 -3.563 1.00 94.50 110 MET A O 1
ATOM 876 N N . SER A 1 111 ? -0.763 -8.569 -4.701 1.00 92.88 111 SER A N 1
ATOM 877 C CA . SER A 1 111 ? 0.481 -9.168 -5.205 1.00 92.88 111 SER A CA 1
ATOM 878 C C . SER A 1 111 ? 1.538 -9.398 -4.114 1.00 92.88 111 SER A C 1
ATOM 880 O O . SER A 1 111 ? 2.460 -10.190 -4.307 1.00 92.88 111 SER A O 1
ATOM 882 N N . LEU A 1 112 ? 1.392 -8.753 -2.948 1.00 92.00 112 LEU A N 1
ATOM 883 C CA . LEU A 1 112 ? 2.235 -8.944 -1.765 1.00 92.00 112 LEU A CA 1
ATOM 884 C C . LEU A 1 112 ? 1.743 -10.140 -0.934 1.00 92.00 112 LEU A C 1
ATOM 886 O O . LEU A 1 112 ? 1.346 -9.997 0.226 1.00 92.00 112 LEU A O 1
ATOM 890 N N . SER A 1 113 ? 1.716 -11.323 -1.538 1.00 85.38 113 SER A N 1
ATOM 891 C CA . SER A 1 113 ? 1.434 -12.592 -0.864 1.00 85.38 113 SER A CA 1
ATOM 892 C C . SER A 1 113 ? 2.689 -13.464 -0.810 1.00 85.38 113 SER A C 1
ATOM 894 O O . SER A 1 113 ? 3.694 -13.179 -1.464 1.00 85.38 113 SER A O 1
ATOM 896 N N . GLU A 1 114 ? 2.643 -14.571 -0.063 1.00 73.69 114 GLU A N 1
ATOM 897 C CA . GLU A 1 114 ? 3.654 -15.618 -0.228 1.00 73.69 114 GLU A CA 1
ATOM 898 C C . GLU A 1 114 ? 3.727 -15.996 -1.705 1.00 73.69 114 GLU A C 1
ATOM 900 O O . GLU A 1 114 ? 2.699 -16.075 -2.384 1.00 73.69 114 GLU A O 1
ATOM 905 N N . LYS A 1 115 ? 4.956 -16.148 -2.201 1.00 51.59 115 LYS A N 1
ATOM 906 C CA . LYS A 1 115 ? 5.278 -16.314 -3.615 1.00 51.59 115 LYS A CA 1
ATOM 907 C C . LYS A 1 115 ? 4.547 -17.529 -4.198 1.00 51.59 115 LYS A C 1
ATOM 909 O O . LYS A 1 115 ? 5.104 -18.620 -4.262 1.00 51.59 115 LYS A O 1
ATOM 914 N N . LYS A 1 116 ? 3.332 -17.328 -4.700 1.00 42.16 116 LYS A N 1
ATOM 915 C CA . LYS A 1 116 ? 2.782 -18.133 -5.783 1.00 42.16 116 LYS A CA 1
ATOM 916 C C . LYS A 1 116 ? 3.213 -17.469 -7.078 1.00 42.16 116 LYS A C 1
ATOM 918 O O . LYS A 1 116 ? 2.588 -16.541 -7.574 1.00 42.16 116 LYS A O 1
ATOM 923 N N . ALA A 1 117 ? 4.372 -17.905 -7.561 1.00 49.41 117 ALA A N 1
ATOM 924 C CA . ALA A 1 117 ? 4.659 -17.797 -8.976 1.00 49.41 117 ALA A CA 1
ATOM 925 C C . ALA A 1 117 ? 3.603 -18.630 -9.721 1.00 49.41 117 ALA A C 1
ATOM 927 O O . ALA A 1 117 ? 3.355 -19.763 -9.317 1.00 49.41 117 ALA A O 1
ATOM 928 N N . ASP A 1 118 ? 3.050 -18.043 -10.783 1.00 53.22 118 ASP A N 1
ATOM 929 C CA . ASP A 1 118 ? 2.131 -18.649 -11.754 1.00 53.22 118 ASP A CA 1
ATOM 930 C C . ASP A 1 118 ? 0.650 -18.750 -11.326 1.00 53.22 118 ASP A C 1
ATOM 932 O O . ASP A 1 118 ? 0.223 -19.713 -10.701 1.00 53.22 118 ASP A O 1
ATOM 936 N N . GLU A 1 119 ? -0.119 -17.688 -11.606 1.00 45.44 119 GLU A N 1
ATOM 937 C CA . GLU A 1 119 ? -1.300 -17.708 -12.496 1.00 45.44 119 GLU A CA 1
ATOM 938 C C . GLU A 1 119 ? -2.071 -16.371 -12.372 1.00 45.44 119 GLU A C 1
ATOM 940 O O . GLU A 1 119 ? -2.821 -16.121 -11.432 1.00 45.44 119 GLU A O 1
ATOM 945 N N . SER A 1 120 ? -1.884 -15.490 -13.354 1.00 43.47 120 SER A N 1
ATOM 946 C CA . SER A 1 120 ? -2.935 -14.585 -13.841 1.00 43.47 120 SER A CA 1
ATOM 947 C C . SER A 1 120 ? -3.386 -15.215 -15.163 1.00 43.47 120 SER A C 1
ATOM 949 O O . SER A 1 120 ? -2.494 -15.594 -15.925 1.00 43.47 120 SER A O 1
ATOM 951 N N . PRO A 1 121 ? -4.688 -15.387 -15.471 1.00 56.12 121 PRO A N 1
ATOM 952 C CA . PRO A 1 121 ? -5.726 -14.385 -15.253 1.00 56.12 121 PRO A CA 1
ATOM 953 C C . PRO A 1 121 ? -7.070 -14.936 -14.740 1.00 56.12 121 PRO A C 1
ATOM 955 O O . PRO A 1 121 ? -7.462 -16.068 -15.017 1.00 56.12 121 PRO A O 1
ATOM 958 N N . LYS A 1 122 ? -7.874 -14.055 -14.138 1.00 39.72 122 LYS A N 1
ATOM 959 C CA . LYS A 1 122 ? -9.289 -13.918 -14.520 1.00 39.72 122 LYS A CA 1
ATOM 960 C C . LYS A 1 122 ? -9.807 -12.543 -14.115 1.00 39.72 122 LYS A C 1
ATOM 962 O O . LYS A 1 122 ? -10.249 -12.313 -12.995 1.00 39.72 122 LYS A O 1
ATOM 967 N N . ALA A 1 123 ? -9.798 -11.642 -15.096 1.00 50.50 123 ALA A N 1
ATOM 968 C CA . ALA A 1 123 ? -10.931 -10.750 -15.258 1.00 50.50 123 ALA A CA 1
ATOM 969 C C . ALA A 1 123 ? -12.182 -11.640 -15.329 1.00 50.50 123 ALA A C 1
ATOM 971 O O . ALA A 1 123 ? -12.301 -12.492 -16.209 1.00 50.50 123 ALA A O 1
ATOM 972 N N . GLY A 1 124 ? -13.043 -11.504 -14.331 1.00 36.09 124 GLY A N 1
ATOM 973 C CA . GLY A 1 124 ? -14.236 -12.312 -14.146 1.00 36.09 124 GLY A CA 1
ATOM 974 C C . GLY A 1 124 ? -15.222 -11.528 -13.304 1.00 36.09 124 GLY A C 1
ATOM 975 O O . GLY A 1 124 ? -15.389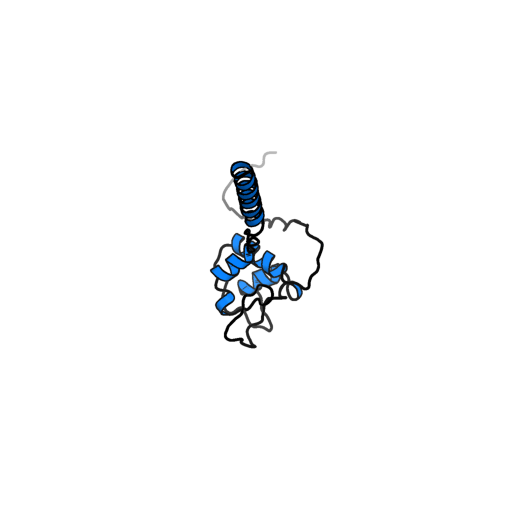 -11.808 -12.128 1.00 36.09 124 GLY A O 1
ATOM 976 N N . GLU A 1 125 ? -15.795 -10.505 -13.935 1.00 41.25 125 GLU A N 1
ATOM 977 C CA . GLU A 1 125 ? -17.190 -10.109 -13.752 1.00 41.25 125 GLU A CA 1
ATOM 978 C C . GLU A 1 125 ? -17.649 -9.874 -12.303 1.00 41.25 125 GLU A C 1
ATOM 980 O O . GLU A 1 125 ? -18.257 -10.738 -11.676 1.00 41.25 125 GLU A O 1
ATOM 985 N N . CYS A 1 126 ? -17.462 -8.647 -11.795 1.00 32.47 126 CYS A N 1
ATOM 986 C CA . CYS A 1 126 ? -18.342 -8.184 -10.728 1.00 32.47 126 CYS A CA 1
ATOM 987 C C . CYS A 1 126 ? -19.659 -7.746 -11.375 1.00 32.47 126 CYS A C 1
ATOM 989 O O . CYS A 1 126 ? -19.738 -6.753 -12.101 1.00 32.47 126 CYS A O 1
ATOM 991 N N . SER A 1 127 ? -20.644 -8.613 -11.168 1.00 41.78 127 SER A N 1
ATOM 992 C CA . SER A 1 127 ? -22.041 -8.514 -11.550 1.00 41.78 127 SER A CA 1
ATOM 993 C C . SER A 1 127 ? -22.581 -7.092 -11.470 1.00 41.78 127 SER A C 1
ATOM 995 O O . SER A 1 127 ? -22.419 -6.395 -10.471 1.00 41.78 127 SER A O 1
ATOM 997 N N . LYS A 1 128 ? -23.320 -6.731 -12.520 1.00 40.59 128 LYS A N 1
ATOM 998 C CA . LYS A 1 128 ? -24.253 -5.609 -12.572 1.00 40.59 128 LYS A CA 1
ATOM 999 C C . LYS A 1 128 ? -24.992 -5.510 -11.232 1.00 40.59 128 LYS A C 1
ATOM 1001 O O . LYS A 1 128 ? -25.806 -6.378 -10.912 1.00 40.59 128 LYS A O 1
ATOM 1006 N N . SER A 1 129 ? -24.725 -4.466 -10.455 1.00 38.59 129 SER A N 1
ATOM 1007 C CA . SER A 1 129 ? -25.717 -3.981 -9.512 1.00 38.59 129 SER A CA 1
ATOM 1008 C C . SER A 1 129 ? -26.812 -3.355 -10.369 1.00 38.59 129 SER A C 1
ATOM 1010 O O . SER A 1 129 ? -26.640 -2.296 -10.968 1.00 38.59 129 SER A O 1
ATOM 1012 N N . ASN A 1 130 ? -27.938 -4.058 -10.494 1.00 39.44 130 ASN A N 1
ATOM 1013 C CA . ASN A 1 130 ? -29.187 -3.402 -10.844 1.00 39.44 130 ASN A CA 1
ATOM 1014 C C . ASN A 1 130 ? -29.448 -2.375 -9.742 1.00 39.44 130 ASN A C 1
ATOM 1016 O O . ASN A 1 130 ? -29.976 -2.703 -8.681 1.00 39.44 130 ASN A O 1
ATOM 1020 N N . VAL A 1 131 ? -29.021 -1.138 -9.983 1.00 42.97 131 VAL A N 1
ATOM 1021 C CA . VAL A 1 131 ? -29.533 0.013 -9.260 1.00 42.97 131 VAL A CA 1
ATOM 1022 C C . VAL A 1 131 ? -30.927 0.238 -9.821 1.00 42.97 131 VAL A C 1
ATOM 1024 O O . VAL A 1 131 ? -31.102 0.822 -10.890 1.00 42.97 131 VAL A O 1
ATOM 1027 N N . ASP A 1 132 ? -31.903 -0.298 -9.095 1.00 46.75 132 ASP A N 1
ATOM 1028 C CA . ASP A 1 132 ? -33.273 0.192 -9.059 1.00 46.75 132 ASP A CA 1
ATOM 1029 C C . ASP A 1 132 ? -33.234 1.719 -8.894 1.00 46.75 132 ASP A C 1
ATOM 1031 O O . ASP A 1 132 ? -33.056 2.255 -7.802 1.00 46.75 132 ASP A O 1
ATOM 1035 N N . SER A 1 133 ? -33.289 2.425 -10.022 1.00 42.09 133 SER A N 1
ATOM 1036 C CA . SER A 1 133 ? -33.467 3.869 -10.073 1.00 42.09 133 SER A CA 1
ATOM 1037 C C . SER A 1 133 ? -34.939 4.120 -10.318 1.00 42.09 133 SER A C 1
ATOM 1039 O O . SER A 1 133 ? -35.414 4.221 -11.4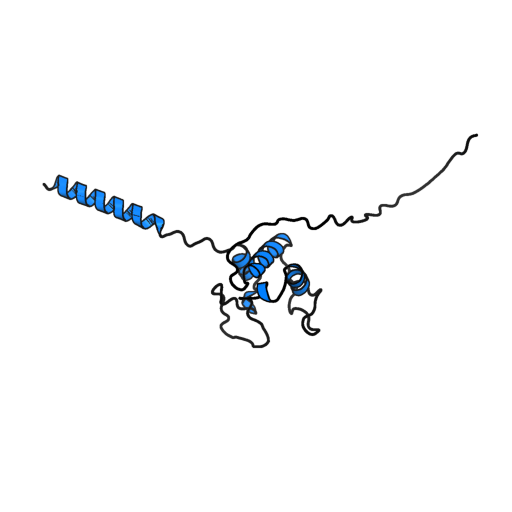48 1.00 42.09 133 SER A O 1
ATOM 1041 N N . THR A 1 134 ? -35.662 4.191 -9.211 1.00 48.16 134 THR A N 1
ATOM 1042 C CA . THR A 1 134 ? -37.009 4.727 -9.144 1.00 48.16 134 THR A CA 1
ATOM 1043 C C . THR A 1 134 ? -37.012 6.146 -9.724 1.00 48.16 134 THR A C 1
ATOM 1045 O O . THR A 1 134 ? -36.438 7.057 -9.128 1.00 48.16 134 THR A O 1
ATOM 1048 N N . LEU A 1 135 ? -37.715 6.373 -10.835 1.00 43.38 135 LEU A N 1
ATOM 1049 C CA . LEU A 1 135 ? -38.218 7.703 -11.169 1.00 43.38 135 LEU A CA 1
ATOM 1050 C C . LEU A 1 135 ? -39.735 7.631 -11.319 1.00 43.38 135 LEU A C 1
ATOM 1052 O O . LEU A 1 135 ? -40.280 7.049 -12.251 1.00 43.38 135 LEU A O 1
ATOM 1056 N N . LYS A 1 136 ? -40.390 8.206 -10.312 1.00 51.59 136 LYS A N 1
ATOM 1057 C CA . LYS A 1 136 ? -41.815 8.513 -10.269 1.00 51.59 136 LYS A CA 1
ATOM 1058 C C . LYS A 1 136 ? -42.159 9.497 -11.389 1.00 51.59 136 LYS A C 1
ATOM 1060 O O . LYS A 1 136 ? -41.370 10.399 -11.651 1.00 51.59 136 LYS A O 1
ATOM 1065 N N . THR A 1 137 ? -43.347 9.365 -11.967 1.00 38.56 137 THR A N 1
ATOM 1066 C CA . THR A 1 137 ? -44.305 10.450 -12.276 1.00 38.56 137 THR A CA 1
ATOM 1067 C C . THR A 1 137 ? -45.540 9.778 -12.897 1.00 38.56 137 THR A C 1
ATOM 1069 O O . THR A 1 137 ? -45.413 8.982 -13.816 1.00 38.56 137 THR A O 1
ATOM 1072 N N . GLU A 1 138 ? -46.684 9.771 -12.216 1.00 43.66 138 GLU A N 1
ATOM 1073 C CA . GLU A 1 138 ? -47.683 10.855 -12.192 1.00 43.66 138 GLU A CA 1
ATOM 1074 C C . GLU A 1 138 ? -48.720 10.648 -13.323 1.00 43.66 138 GLU A C 1
ATOM 1076 O O . GLU A 1 138 ? -48.427 10.855 -14.493 1.00 43.66 138 GLU A O 1
ATOM 1081 N N . VAL A 1 139 ? -49.940 10.279 -12.906 1.00 45.88 139 VAL A N 1
ATOM 1082 C CA . VAL A 1 139 ? -51.225 10.836 -13.382 1.00 45.88 139 VAL A CA 1
ATOM 1083 C C . VAL A 1 139 ? -51.883 10.304 -14.681 1.00 45.88 139 VAL A C 1
ATOM 1085 O O . VAL A 1 139 ? -51.464 10.538 -15.805 1.00 45.88 139 VAL A O 1
ATOM 1088 N N . ASP A 1 140 ? -53.041 9.689 -14.410 1.00 46.19 140 ASP A N 1
ATOM 1089 C CA . ASP A 1 140 ? -54.358 9.782 -15.061 1.00 46.19 140 ASP A CA 1
ATOM 1090 C C . ASP A 1 140 ? -54.832 8.877 -16.207 1.00 46.19 140 ASP A C 1
ATOM 1092 O O . ASP A 1 140 ? -54.310 8.840 -17.316 1.00 46.19 140 ASP A O 1
ATOM 1096 N N . SER A 1 141 ? -56.048 8.392 -15.935 1.00 54.06 141 SER A N 1
ATOM 1097 C CA . SER A 1 141 ? -57.220 8.382 -16.812 1.00 54.06 141 SER A CA 1
ATOM 1098 C C . SER A 1 141 ? -57.353 7.348 -17.937 1.00 54.06 141 SER A C 1
ATOM 1100 O O . SER A 1 141 ? -56.613 7.329 -18.912 1.00 54.06 141 SER A O 1
ATOM 1102 N N . THR A 1 142 ? -58.507 6.662 -17.870 1.00 50.56 142 THR A N 1
ATOM 1103 C CA . THR A 1 142 ? -59.360 6.219 -18.997 1.00 50.56 142 THR A CA 1
ATOM 1104 C C . THR A 1 142 ? -58.840 5.057 -19.868 1.00 50.56 142 THR A C 1
ATOM 1106 O O . THR A 1 142 ? -57.675 4.985 -20.201 1.00 50.56 142 THR A O 1
ATOM 1109 N N . ILE A 1 143 ? -59.618 4.071 -20.324 1.00 53.75 143 ILE A N 1
ATOM 1110 C CA . ILE A 1 143 ? -61.063 3.842 -20.384 1.00 53.75 143 ILE A CA 1
ATOM 1111 C C . ILE A 1 143 ? -61.265 2.330 -20.621 1.00 53.75 143 ILE A C 1
ATOM 1113 O O . ILE A 1 143 ? -60.534 1.702 -21.383 1.00 53.75 143 ILE A O 1
ATOM 1117 N N . ASN A 1 144 ? -62.289 1.763 -19.987 1.00 49.78 144 ASN A N 1
ATOM 1118 C CA . ASN A 1 144 ? -62.887 0.481 -20.345 1.00 49.78 144 ASN A CA 1
ATOM 1119 C C . ASN A 1 144 ? -63.889 0.711 -21.489 1.00 49.78 144 ASN A C 1
ATOM 1121 O O . ASN A 1 144 ? -64.829 1.483 -21.299 1.00 49.78 144 ASN A O 1
ATOM 1125 N N . VAL A 1 145 ? -63.734 0.035 -22.632 1.00 54.16 145 VAL A N 1
ATOM 1126 C CA . VAL A 1 145 ? -64.839 -0.202 -23.576 1.00 54.16 145 VAL A CA 1
ATOM 1127 C C . VAL A 1 145 ? -64.761 -1.635 -24.108 1.00 54.16 145 VAL A C 1
ATOM 1129 O O . VAL A 1 145 ? -63.960 -1.925 -24.986 1.00 54.16 145 VAL A O 1
ATOM 1132 N N . LYS A 1 146 ? -65.661 -2.449 -23.546 1.00 50.16 146 LYS A N 1
ATOM 1133 C CA . LYS A 1 146 ? -66.583 -3.409 -24.180 1.00 50.16 146 LYS A CA 1
ATOM 1134 C C . LYS A 1 146 ? -66.046 -4.646 -24.898 1.00 50.16 146 LYS A C 1
ATOM 1136 O O . LYS A 1 146 ? -65.397 -4.516 -25.952 1.00 50.16 146 LYS A O 1
#

Secondary structure (DSSP, 8-state):
-HHHHHHHHHHHHHHHHHHHHTT--PPPPPHHHHHHHHTTGGGT--BGGGTB--SS--TTS---TTHHHHS-HHHHHHHHTTSS-BTTBPPSS---S-HHHHHHHHHHHHH-SS---S----------------------------

Radius of gyration: 27.94 Å; chains: 1; bounding box: 116×30×56 Å

pLDDT: mean 77.76, std 19.75, range [32.47, 96.81]